Protein AF-A0A927WSK0-F1 (afdb_monomer_lite)

pLDDT: mean 89.57, std 11.33, range [41.28, 97.62]

Foldseek 3Di:
DPDPDPVVLVVLVVVVPCVPDDQEEEDPVDDPADKDKDWDADPVRPDIRIHIYDPGDPPCRVSVCVSVVPD

Secondary structure (DSSP, 8-state):
-----HHHHHHHHHHTTGGGS-SEEE-TT--S--EEEEEEE-TTSS-EEEEEEES---TTHHHHHHHHT--

Sequence (71 aa):
MIKKNKKTFLNKLKELNIGEWKNIYVNPNTLDGTSWELKFYFDNSKKVKKYHGINSYPYNFKKILELLEYK

Radius of gyration: 13.84 Å; chains: 1; bounding box: 31×30×36 Å

Structure (mmCIF, N/CA/C/O backbone):
data_AF-A0A927WSK0-F1
#
_entry.id   AF-A0A927WSK0-F1
#
loop_
_atom_site.group_PDB
_atom_site.id
_atom_site.type_symbol
_atom_site.label_atom_id
_atom_site.label_alt_id
_atom_site.label_comp_id
_atom_site.label_asym_id
_atom_site.label_entity_id
_atom_site.label_seq_id
_atom_site.pdbx_PDB_ins_code
_atom_site.Cartn_x
_atom_site.Cartn_y
_atom_site.Cartn_z
_atom_site.occupancy
_atom_site.B_iso_or_equiv
_atom_site.auth_seq_id
_atom_site.auth_comp_id
_atom_site.auth_asym_id
_atom_site.auth_atom_id
_atom_site.pdbx_PDB_model_num
ATOM 1 N N . MET A 1 1 ? -12.748 20.414 3.716 1.00 41.28 1 MET A N 1
ATOM 2 C CA . MET A 1 1 ? -12.167 19.051 3.721 1.00 41.28 1 MET A CA 1
ATOM 3 C C . MET A 1 1 ? -13.250 18.059 4.109 1.00 41.28 1 MET A C 1
ATOM 5 O O . MET A 1 1 ? -13.735 18.119 5.232 1.00 41.28 1 MET A O 1
ATOM 9 N N . ILE A 1 2 ? -13.678 17.188 3.193 1.00 46.97 2 ILE A N 1
ATOM 10 C CA . ILE A 1 2 ? -14.644 16.130 3.517 1.00 46.97 2 ILE A CA 1
ATOM 11 C C . ILE A 1 2 ? -13.921 15.120 4.416 1.00 46.97 2 ILE A C 1
ATOM 13 O O . ILE A 1 2 ? -12.932 14.519 4.001 1.00 46.97 2 ILE A O 1
ATOM 17 N N . LYS A 1 3 ? -14.378 14.947 5.661 1.00 55.69 3 LYS A N 1
ATOM 18 C CA . LYS A 1 3 ? -13.900 13.871 6.541 1.00 55.69 3 LYS A CA 1
ATOM 19 C C . LYS A 1 3 ? -14.213 12.544 5.844 1.00 55.69 3 LYS A C 1
ATOM 21 O O . LYS A 1 3 ? -15.378 12.155 5.766 1.00 55.69 3 LYS A O 1
ATOM 26 N N . LYS A 1 4 ? -13.196 11.851 5.318 1.00 66.62 4 LYS A N 1
ATOM 27 C CA . LYS A 1 4 ? -13.364 10.483 4.807 1.00 66.62 4 LYS A CA 1
ATOM 28 C C . LYS A 1 4 ? -13.964 9.633 5.925 1.00 66.62 4 LYS A C 1
ATOM 30 O O . LYS A 1 4 ? -13.413 9.550 7.022 1.00 66.62 4 LYS A O 1
ATOM 35 N N . ASN A 1 5 ? -15.104 9.007 5.652 1.00 89.88 5 ASN A N 1
ATOM 36 C CA . ASN A 1 5 ? -15.693 8.057 6.580 1.00 89.88 5 ASN A CA 1
ATOM 37 C C . ASN A 1 5 ? -14.728 6.867 6.725 1.00 89.88 5 ASN A C 1
ATOM 39 O O . ASN A 1 5 ? -14.473 6.153 5.752 1.00 89.88 5 ASN A O 1
ATOM 43 N N . LYS A 1 6 ? -14.197 6.659 7.939 1.00 89.25 6 LYS A N 1
ATOM 44 C CA . LYS A 1 6 ? -13.248 5.578 8.255 1.00 89.25 6 LYS A CA 1
ATOM 45 C C . LYS A 1 6 ? -13.766 4.214 7.790 1.00 89.25 6 LYS A C 1
ATOM 47 O O . LYS A 1 6 ? -13.004 3.442 7.220 1.00 89.25 6 LYS A O 1
ATOM 52 N N . LYS A 1 7 ? -15.061 3.933 7.978 1.00 93.00 7 LYS A N 1
ATOM 53 C CA . LYS A 1 7 ? -15.694 2.674 7.560 1.00 93.00 7 LYS A CA 1
ATOM 54 C C . LYS A 1 7 ? -15.659 2.516 6.042 1.00 93.00 7 LYS A C 1
ATOM 56 O O . LYS A 1 7 ? -15.249 1.472 5.552 1.00 93.00 7 LYS A 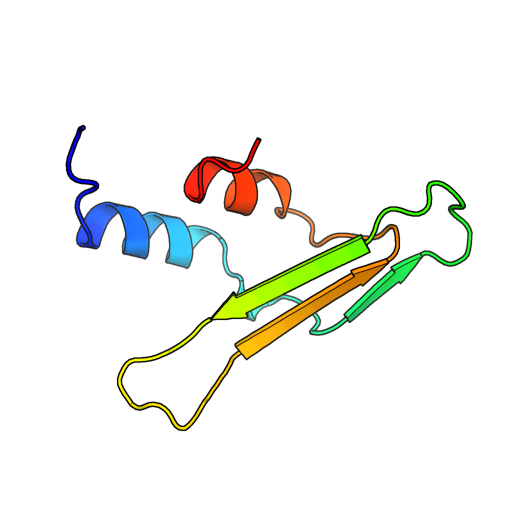O 1
ATOM 61 N N . THR A 1 8 ? -16.027 3.558 5.299 1.00 92.81 8 THR A N 1
ATOM 62 C CA . THR A 1 8 ? -15.993 3.533 3.829 1.00 92.81 8 THR A CA 1
ATOM 63 C C . THR A 1 8 ? -14.573 3.346 3.303 1.00 92.81 8 THR A C 1
ATOM 65 O O . THR A 1 8 ? -14.366 2.553 2.389 1.00 92.81 8 THR A O 1
ATOM 68 N N . PHE A 1 9 ? -13.589 4.033 3.891 1.00 92.62 9 PHE A N 1
ATOM 69 C CA . PHE A 1 9 ? -12.184 3.868 3.518 1.00 92.62 9 PHE A CA 1
ATOM 70 C C . PHE A 1 9 ? -11.695 2.435 3.763 1.00 92.62 9 PHE A C 1
ATOM 72 O O . PHE A 1 9 ? -11.129 1.823 2.863 1.00 92.62 9 PHE A O 1
ATOM 79 N N . LEU A 1 10 ? -11.958 1.879 4.950 1.00 92.88 10 LEU A N 1
ATOM 80 C CA . LEU A 1 10 ? -11.542 0.518 5.297 1.00 92.88 10 LEU A CA 1
ATOM 81 C C . LEU A 1 10 ? -12.239 -0.548 4.441 1.00 92.88 10 LEU A C 1
ATOM 83 O O . LEU A 1 10 ? -11.596 -1.525 4.068 1.00 92.88 10 LEU A O 1
ATOM 87 N N . ASN A 1 11 ? -13.512 -0.353 4.086 1.00 94.69 11 ASN A N 1
ATOM 88 C CA . ASN A 1 11 ? -14.222 -1.253 3.174 1.00 94.69 11 ASN A CA 1
ATOM 89 C C . ASN A 1 11 ? -13.573 -1.263 1.786 1.00 94.69 11 ASN A C 1
ATOM 91 O O . ASN A 1 11 ? -13.222 -2.331 1.292 1.00 94.69 11 ASN A O 1
ATOM 95 N N . LYS A 1 12 ? -13.315 -0.083 1.208 1.00 94.69 12 LYS A N 1
ATOM 96 C CA . LYS A 1 12 ? -12.617 0.030 -0.081 1.00 94.69 12 LYS A CA 1
ATOM 97 C C . LYS A 1 12 ? -11.213 -0.566 -0.025 1.00 94.69 12 LYS A C 1
ATOM 99 O O . LYS A 1 12 ? -10.802 -1.248 -0.951 1.00 94.69 12 LYS A O 1
ATOM 104 N N . LEU A 1 13 ? -10.483 -0.350 1.071 1.00 94.06 13 LEU A N 1
ATOM 105 C CA . LEU A 1 13 ? -9.157 -0.939 1.265 1.00 94.06 13 LEU A CA 1
ATOM 106 C C . LEU A 1 13 ? -9.217 -2.475 1.291 1.00 94.06 13 LEU A C 1
ATOM 108 O O . LEU A 1 13 ? -8.348 -3.132 0.724 1.00 94.06 13 LEU A O 1
ATOM 112 N N . LYS A 1 14 ? -10.249 -3.046 1.926 1.00 94.44 14 LYS A N 1
ATOM 113 C CA . LYS A 1 14 ? -10.472 -4.496 1.981 1.00 94.44 14 LYS A CA 1
ATOM 114 C C . LYS A 1 14 ? -10.761 -5.080 0.595 1.00 94.44 14 LYS A C 1
ATOM 116 O O . LYS A 1 14 ? -10.198 -6.114 0.265 1.00 94.44 14 LYS A O 1
ATOM 121 N N . GLU A 1 15 ? -11.569 -4.402 -0.219 1.00 96.12 15 GLU A N 1
ATOM 122 C CA . GLU A 1 15 ? -11.901 -4.809 -1.599 1.00 96.12 15 GLU A CA 1
ATOM 123 C C . GLU A 1 15 ? -10.682 -4.866 -2.536 1.00 96.12 15 GLU A C 1
ATOM 125 O O . GLU A 1 15 ? -10.732 -5.506 -3.584 1.00 96.12 15 GLU A O 1
ATOM 130 N N . LEU A 1 16 ? -9.569 -4.219 -2.171 1.00 95.25 16 LEU A N 1
ATOM 131 C CA . LEU A 1 16 ? -8.323 -4.280 -2.936 1.00 95.25 16 LEU A CA 1
ATOM 132 C C . LEU A 1 16 ? -7.512 -5.559 -2.695 1.00 95.25 16 LEU A C 1
ATOM 134 O O . LEU A 1 16 ? -6.487 -5.728 -3.350 1.00 95.25 16 LEU A O 1
ATOM 138 N N . ASN A 1 17 ? -7.914 -6.437 -1.770 1.00 94.62 17 ASN A N 1
ATOM 139 C CA . ASN A 1 17 ? -7.255 -7.727 -1.523 1.00 94.62 17 ASN A CA 1
ATOM 140 C C . ASN A 1 17 ? -5.716 -7.636 -1.431 1.00 94.62 17 ASN A C 1
ATOM 142 O O . ASN A 1 17 ? -4.987 -8.513 -1.884 1.00 94.62 17 ASN A O 1
ATOM 146 N N . ILE A 1 18 ? -5.198 -6.573 -0.799 1.00 93.62 18 ILE A N 1
ATOM 147 C CA . ILE A 1 18 ? -3.751 -6.279 -0.708 1.00 93.62 18 ILE A CA 1
ATOM 148 C C . ILE A 1 18 ? -2.977 -7.421 -0.025 1.00 93.62 18 ILE A C 1
ATOM 150 O O . ILE A 1 18 ? -1.776 -7.571 -0.222 1.00 93.62 18 ILE A O 1
ATOM 154 N N . GLY A 1 19 ? -3.658 -8.259 0.763 1.00 91.38 19 GLY A N 1
ATOM 155 C CA . GLY A 1 19 ? -3.075 -9.459 1.364 1.00 91.38 19 GLY A CA 1
ATOM 156 C C . GLY A 1 19 ? -2.580 -10.508 0.358 1.00 91.38 19 GLY A C 1
ATOM 157 O O . GLY A 1 19 ? -1.735 -11.315 0.731 1.00 91.38 19 GLY A O 1
ATOM 158 N N . GLU A 1 20 ? -3.054 -10.481 -0.890 1.00 94.62 20 GLU A N 1
ATOM 159 C CA . GLU A 1 20 ? -2.620 -11.378 -1.974 1.00 94.62 20 GLU A CA 1
ATOM 160 C C . GLU A 1 20 ? -1.328 -10.907 -2.653 1.00 94.62 20 GLU A C 1
ATOM 162 O O . GLU A 1 20 ? -0.732 -11.626 -3.457 1.00 94.62 20 GLU A O 1
ATOM 167 N N . TRP A 1 21 ? -0.891 -9.678 -2.373 1.00 96.31 21 TRP A N 1
ATOM 168 C CA . TRP A 1 21 ? 0.282 -9.114 -3.018 1.00 96.31 21 TRP A CA 1
ATOM 169 C C . TRP A 1 21 ? 1.566 -9.816 -2.572 1.00 96.31 21 TRP A C 1
ATOM 171 O O . TRP A 1 21 ? 1.760 -10.149 -1.401 1.00 96.31 21 TRP A O 1
ATOM 181 N N . LYS A 1 22 ? 2.513 -9.934 -3.506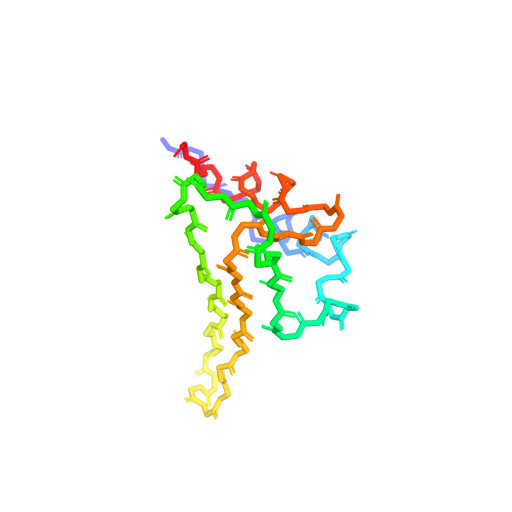 1.00 96.56 22 LYS A N 1
ATOM 182 C CA . LYS A 1 22 ? 3.917 -10.207 -3.185 1.00 96.56 22 LYS A CA 1
ATOM 183 C C . LYS A 1 22 ? 4.495 -9.029 -2.400 1.00 96.56 22 LYS A C 1
ATOM 185 O O . LYS A 1 22 ? 4.146 -7.881 -2.654 1.00 96.56 22 LYS A O 1
ATOM 190 N N . ASN A 1 23 ? 5.433 -9.294 -1.494 1.00 96.00 23 ASN A N 1
ATOM 191 C CA . ASN A 1 23 ? 6.127 -8.223 -0.766 1.00 96.00 23 ASN A CA 1
ATOM 192 C C . ASN A 1 23 ? 7.018 -7.367 -1.691 1.00 96.00 23 ASN A C 1
ATOM 194 O O . ASN A 1 23 ? 7.269 -6.203 -1.383 1.00 96.00 23 ASN A O 1
ATOM 198 N N . ILE A 1 24 ? 7.497 -7.945 -2.801 1.00 97.44 24 ILE A N 1
ATOM 199 C CA . ILE A 1 24 ? 8.477 -7.344 -3.712 1.00 97.44 24 ILE A CA 1
ATOM 200 C C . ILE A 1 24 ? 8.034 -7.550 -5.167 1.00 97.44 24 ILE A C 1
ATOM 202 O O . ILE A 1 24 ? 7.716 -8.675 -5.559 1.00 97.44 24 ILE A O 1
ATOM 206 N N . TYR A 1 25 ? 8.066 -6.479 -5.961 1.00 96.56 25 TYR A N 1
ATOM 207 C CA . TYR A 1 25 ? 7.819 -6.485 -7.407 1.00 96.56 25 TYR A CA 1
ATOM 208 C C . TYR A 1 25 ? 9.011 -5.873 -8.144 1.00 96.56 25 TYR A C 1
ATOM 210 O O . TYR A 1 25 ? 9.313 -4.702 -7.952 1.00 96.56 25 TYR A O 1
ATOM 218 N N . VAL A 1 26 ? 9.699 -6.630 -8.996 1.00 95.44 26 VAL A N 1
ATOM 219 C CA . VAL A 1 26 ? 10.853 -6.117 -9.753 1.00 95.44 26 VAL A CA 1
ATOM 220 C C . VAL A 1 26 ? 10.717 -6.509 -11.214 1.00 95.44 26 VAL A C 1
ATOM 222 O O . VAL A 1 26 ? 10.518 -7.684 -11.517 1.00 95.44 26 VAL A O 1
ATOM 225 N N . ASN A 1 27 ? 10.848 -5.529 -12.108 1.00 94.25 27 ASN A N 1
ATOM 226 C CA . ASN A 1 27 ? 11.048 -5.763 -13.533 1.00 94.25 27 ASN A CA 1
ATOM 227 C C . ASN A 1 27 ? 12.409 -5.184 -13.961 1.00 94.25 27 ASN A C 1
ATOM 229 O O . ASN A 1 27 ? 12.513 -3.976 -14.181 1.00 94.25 27 ASN A O 1
ATOM 233 N N . PRO A 1 28 ? 13.456 -6.021 -14.084 1.00 90.38 28 PRO A N 1
ATOM 234 C CA . PRO A 1 28 ? 14.804 -5.555 -14.407 1.00 90.38 28 PRO A CA 1
ATOM 235 C C . PRO A 1 28 ? 14.950 -5.099 -15.867 1.00 90.38 28 PRO A C 1
ATOM 237 O O . PRO A 1 28 ? 15.919 -4.428 -16.199 1.00 90.38 28 PRO A O 1
ATOM 240 N N . ASN A 1 29 ? 13.994 -5.441 -16.736 1.00 93.19 29 ASN A N 1
ATOM 241 C CA . ASN A 1 29 ? 14.057 -5.146 -18.170 1.00 93.19 29 ASN A CA 1
ATOM 242 C C . ASN A 1 29 ? 13.467 -3.773 -18.526 1.00 93.19 29 ASN A C 1
ATOM 244 O O . ASN A 1 29 ? 13.384 -3.410 -19.695 1.00 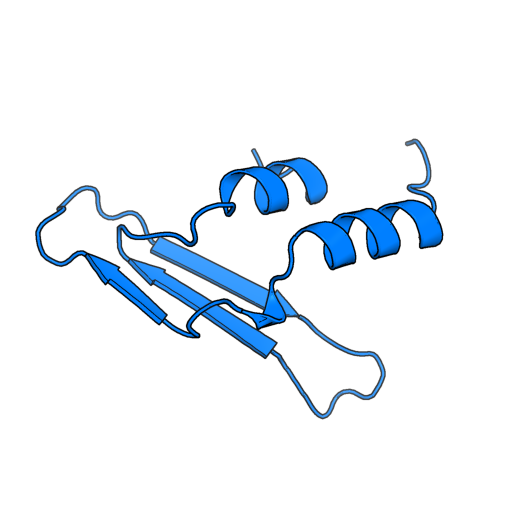93.19 29 ASN A O 1
ATOM 248 N N . THR A 1 30 ? 12.992 -3.025 -17.534 1.00 90.62 30 THR A N 1
ATOM 249 C CA . THR A 1 30 ? 12.487 -1.659 -17.695 1.00 90.62 30 THR A CA 1
ATOM 250 C C . THR A 1 30 ? 13.484 -0.713 -17.038 1.00 90.62 30 THR A C 1
ATOM 252 O O . THR A 1 30 ? 13.946 -0.993 -15.939 1.00 90.62 30 THR A O 1
ATOM 255 N N . LEU A 1 31 ? 13.850 0.375 -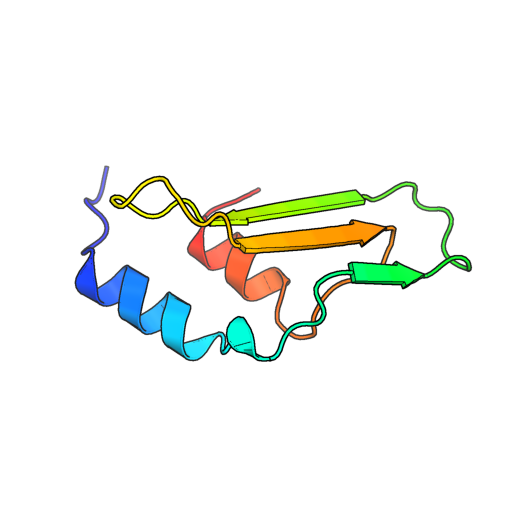17.717 1.00 80.88 31 LEU A N 1
ATOM 256 C CA . LEU A 1 31 ? 14.851 1.350 -17.262 1.00 80.88 31 LEU A CA 1
ATOM 257 C C . LEU A 1 31 ? 14.236 2.757 -17.178 1.00 80.88 31 LEU A C 1
ATOM 259 O O . LEU A 1 31 ? 14.815 3.724 -17.658 1.00 80.88 31 LEU A O 1
ATOM 263 N N . ASP A 1 32 ? 13.034 2.867 -16.612 1.00 85.62 32 ASP A N 1
ATOM 264 C CA . ASP A 1 32 ? 12.360 4.152 -16.372 1.00 85.62 32 ASP A CA 1
ATOM 265 C C . ASP A 1 32 ? 12.761 4.780 -15.023 1.00 85.62 32 ASP A C 1
ATOM 267 O O . ASP A 1 32 ? 12.518 5.961 -14.788 1.00 85.62 32 ASP A O 1
ATOM 271 N N . GLY A 1 33 ? 13.409 4.001 -14.148 1.00 83.88 33 GLY A N 1
ATOM 272 C CA . GLY A 1 33 ? 13.878 4.446 -12.836 1.00 83.88 33 GLY A CA 1
ATOM 273 C C . GLY A 1 33 ? 12.769 4.553 -11.789 1.00 83.88 33 GLY A C 1
ATOM 274 O O . GLY A 1 33 ? 13.009 5.100 -10.710 1.00 83.88 33 GLY A O 1
ATOM 275 N N . THR A 1 34 ? 11.564 4.042 -12.067 1.00 92.50 34 THR A N 1
ATOM 276 C CA . THR A 1 34 ? 10.431 4.210 -11.156 1.00 92.50 34 THR A CA 1
ATOM 277 C C . THR A 1 34 ? 10.486 3.205 -10.007 1.00 92.50 34 THR A C 1
ATOM 279 O O . THR A 1 34 ? 10.498 1.987 -10.193 1.00 92.50 34 THR A O 1
ATOM 282 N N . SER A 1 35 ? 10.442 3.705 -8.774 1.00 95.12 35 SER A N 1
ATOM 283 C CA . SER A 1 35 ? 10.362 2.871 -7.573 1.00 95.12 35 SER A CA 1
ATOM 284 C C . SER A 1 35 ? 9.238 3.323 -6.650 1.00 95.12 35 SER A C 1
ATOM 286 O O . SER A 1 35 ? 8.827 4.483 -6.667 1.00 95.12 35 SER A O 1
ATOM 288 N N . TRP A 1 36 ? 8.716 2.392 -5.853 1.00 95.81 36 TRP A N 1
ATOM 289 C CA . TRP A 1 36 ? 7.651 2.676 -4.897 1.00 95.81 36 TRP A CA 1
ATOM 290 C C . TRP A 1 36 ? 7.784 1.838 -3.627 1.00 95.81 36 TRP A C 1
ATOM 292 O O . TRP A 1 36 ? 8.307 0.720 -3.629 1.00 95.81 36 TRP A O 1
ATOM 302 N N . GLU A 1 37 ? 7.253 2.374 -2.531 1.00 96.31 37 GLU A N 1
ATOM 303 C CA . GLU A 1 37 ? 7.158 1.701 -1.242 1.00 96.31 37 GLU A CA 1
ATOM 304 C C . GLU A 1 37 ? 5.805 2.026 -0.596 1.00 96.31 37 GLU A C 1
ATOM 306 O O . GLU A 1 37 ? 5.388 3.181 -0.554 1.00 96.31 37 GLU A O 1
ATOM 311 N N . LEU A 1 38 ? 5.122 1.005 -0.072 1.00 95.44 38 LEU A N 1
ATOM 312 C CA . LEU A 1 38 ? 3.873 1.142 0.674 1.00 95.44 38 LEU A CA 1
ATOM 313 C C . LEU A 1 38 ? 4.018 0.478 2.045 1.00 95.44 38 LEU A C 1
ATOM 315 O O . LEU A 1 38 ? 4.344 -0.708 2.142 1.00 95.44 38 LEU A O 1
ATOM 319 N N . LYS A 1 39 ? 3.749 1.238 3.110 1.00 94.19 39 LYS A N 1
ATOM 320 C CA . LYS A 1 39 ? 3.852 0.787 4.503 1.00 94.19 39 LYS A CA 1
ATOM 321 C C . LYS A 1 39 ? 2.528 0.977 5.235 1.00 94.19 39 LYS A C 1
ATOM 323 O O . LYS A 1 39 ? 1.966 2.068 5.235 1.00 94.19 39 LYS A O 1
ATOM 328 N N . PHE A 1 40 ? 2.067 -0.077 5.901 1.00 90.00 40 PHE A N 1
ATOM 329 C CA . PHE A 1 40 ? 0.922 -0.036 6.807 1.00 90.00 40 PHE A CA 1
ATOM 330 C C . PHE A 1 40 ? 1.405 -0.077 8.251 1.00 90.00 40 PHE A C 1
ATOM 332 O O . PHE A 1 40 ? 2.078 -1.030 8.657 1.00 90.00 40 PHE A O 1
ATOM 339 N N . TYR A 1 41 ? 1.024 0.946 9.008 1.00 90.06 41 TYR A N 1
ATOM 340 C CA . TYR A 1 41 ? 1.270 1.061 10.438 1.00 90.06 41 TYR A CA 1
ATOM 341 C C . TYR A 1 41 ? -0.019 0.742 11.186 1.00 90.06 41 TYR A C 1
ATOM 343 O O . TYR A 1 41 ? -1.095 1.204 10.805 1.00 90.06 41 TYR A O 1
ATOM 351 N N . PHE A 1 42 ? 0.094 -0.062 12.236 1.00 86.00 42 PHE A N 1
ATOM 352 C CA . PHE A 1 42 ? -1.029 -0.450 13.079 1.00 86.00 42 PHE A CA 1
ATOM 353 C C . PHE A 1 42 ? -0.829 0.129 14.477 1.00 86.00 42 PHE A C 1
ATOM 355 O O . PHE A 1 42 ? 0.300 0.191 14.966 1.00 86.00 42 PHE A O 1
ATOM 362 N N . ASP A 1 43 ? -1.928 0.500 15.133 1.00 84.12 43 ASP A N 1
ATOM 363 C CA . ASP A 1 43 ? -1.915 1.155 16.450 1.00 84.12 43 ASP A CA 1
ATOM 364 C C . ASP A 1 43 ? -1.205 0.320 17.533 1.00 84.12 43 ASP A C 1
ATOM 366 O O . ASP A 1 43 ? -0.678 0.861 18.499 1.00 84.12 43 ASP A O 1
ATOM 370 N N . ASN A 1 44 ? -1.116 -1.003 17.353 1.00 78.31 44 ASN A N 1
ATOM 371 C CA . ASN A 1 44 ? -0.387 -1.907 18.248 1.00 78.31 44 ASN A CA 1
ATOM 372 C C . ASN A 1 44 ? 1.143 -1.940 18.025 1.00 78.31 44 ASN A C 1
ATOM 374 O O . ASN A 1 44 ? 1.800 -2.827 18.573 1.00 78.31 44 ASN A O 1
ATOM 378 N N . SER A 1 45 ? 1.673 -1.015 17.211 1.00 63.25 45 SER A N 1
ATOM 379 C CA . SER A 1 45 ? 3.075 -0.585 17.016 1.00 63.25 45 SER A CA 1
ATOM 380 C C . SER A 1 45 ? 4.154 -1.641 16.727 1.00 63.25 45 SER A C 1
ATOM 382 O O . SER A 1 45 ? 5.273 -1.281 16.370 1.00 63.25 45 SER A O 1
ATOM 384 N N . LYS A 1 46 ? 3.849 -2.941 16.792 1.00 67.50 46 LYS A N 1
ATOM 385 C CA . LYS A 1 46 ? 4.832 -4.029 16.637 1.00 67.50 46 LYS A CA 1
ATOM 386 C C . LYS A 1 46 ? 4.895 -4.643 15.242 1.00 67.50 46 LYS A C 1
ATOM 388 O O . LYS A 1 46 ? 5.814 -5.408 14.966 1.00 67.50 46 LYS A O 1
ATOM 393 N N . LYS A 1 47 ? 3.932 -4.363 14.359 1.00 78.12 47 LYS A N 1
ATOM 394 C CA . LYS A 1 47 ? 3.896 -4.948 13.010 1.00 78.12 47 LYS A CA 1
ATOM 395 C C . LYS A 1 47 ? 3.761 -3.848 11.969 1.00 78.12 47 LYS A C 1
ATOM 397 O O . LYS A 1 47 ? 2.792 -3.103 11.986 1.00 78.12 47 LYS A O 1
ATOM 402 N N . VAL A 1 48 ? 4.721 -3.781 11.052 1.00 87.94 48 VAL A N 1
ATOM 403 C CA . VAL A 1 48 ? 4.625 -2.986 9.824 1.00 87.94 48 VAL A CA 1
ATOM 404 C C . VAL A 1 48 ? 4.479 -3.964 8.669 1.00 87.94 48 VAL A C 1
ATOM 406 O O . VAL A 1 48 ? 5.297 -4.872 8.520 1.00 87.94 48 VAL A O 1
ATOM 409 N N . LYS A 1 49 ? 3.440 -3.798 7.848 1.00 91.06 49 LYS A N 1
ATOM 410 C CA . LYS A 1 49 ? 3.330 -4.530 6.578 1.00 91.06 49 LYS A CA 1
ATOM 411 C C . LYS A 1 49 ? 3.927 -3.642 5.491 1.00 91.06 49 LYS A C 1
ATOM 413 O O . LYS A 1 49 ? 3.439 -2.533 5.283 1.00 91.06 49 LYS A O 1
ATOM 418 N N . LYS A 1 50 ? 4.993 -4.113 4.843 1.00 95.19 50 LYS A N 1
ATOM 419 C CA . LYS A 1 50 ? 5.719 -3.389 3.796 1.00 95.19 50 LYS A CA 1
ATOM 420 C C . LYS A 1 50 ? 5.589 -4.118 2.463 1.00 95.19 50 LYS A C 1
ATOM 422 O O . LYS A 1 50 ? 5.773 -5.331 2.406 1.00 95.19 50 LYS A O 1
ATOM 427 N N . TYR A 1 51 ? 5.340 -3.341 1.418 1.00 97.19 51 TYR A N 1
ATOM 428 C CA . TYR A 1 51 ? 5.407 -3.750 0.022 1.00 97.19 51 TYR A CA 1
ATOM 429 C C . TYR A 1 51 ? 6.290 -2.759 -0.729 1.00 97.19 51 TYR A C 1
ATOM 431 O O . TYR A 1 51 ? 6.294 -1.573 -0.394 1.00 97.19 51 TYR A O 1
ATOM 439 N N . HIS A 1 52 ? 7.039 -3.220 -1.722 1.00 97.62 52 HIS A N 1
ATOM 440 C CA . HIS A 1 52 ? 7.829 -2.326 -2.562 1.00 97.62 52 HIS A CA 1
ATOM 441 C C . HIS A 1 52 ? 8.021 -2.875 -3.969 1.00 97.62 52 HIS A C 1
ATOM 443 O O . HIS A 1 52 ? 7.866 -4.076 -4.213 1.00 97.62 52 HIS A O 1
ATOM 449 N N . GLY A 1 53 ? 8.413 -1.996 -4.887 1.00 96.81 53 GLY A N 1
ATOM 450 C CA . GLY A 1 53 ? 8.782 -2.423 -6.220 1.00 96.81 53 GLY A CA 1
ATOM 451 C C . GLY A 1 53 ? 9.649 -1.453 -7.001 1.00 96.81 53 GLY A C 1
ATOM 452 O O . GLY A 1 53 ? 9.806 -0.288 -6.639 1.00 96.81 53 GLY A O 1
ATOM 453 N N . ILE A 1 54 ? 10.232 -1.998 -8.065 1.00 95.75 54 ILE A N 1
ATOM 454 C CA . ILE A 1 54 ? 11.088 -1.319 -9.035 1.00 95.75 54 ILE A CA 1
ATOM 455 C C . ILE A 1 54 ? 10.546 -1.696 -10.413 1.00 95.75 54 ILE A C 1
ATOM 457 O O . ILE A 1 54 ? 10.577 -2.869 -10.799 1.00 95.75 54 ILE A O 1
ATOM 461 N N . ASN A 1 55 ? 9.980 -0.712 -11.109 1.00 94.56 55 ASN A N 1
ATOM 462 C CA . ASN A 1 55 ? 9.430 -0.823 -12.465 1.00 94.56 55 ASN A CA 1
ATOM 463 C C . ASN A 1 55 ? 8.326 -1.894 -12.630 1.00 94.56 55 ASN A C 1
ATOM 465 O O . ASN A 1 55 ? 8.011 -2.335 -13.735 1.00 94.56 55 ASN A O 1
ATOM 469 N N . SER A 1 56 ? 7.744 -2.361 -11.525 1.00 95.56 56 SER A N 1
ATOM 470 C CA . SER A 1 56 ? 6.722 -3.406 -11.494 1.00 95.56 56 SER A CA 1
ATOM 471 C C . SER A 1 56 ? 5.765 -3.172 -10.333 1.00 95.56 56 SER A C 1
ATOM 473 O O . SER A 1 56 ? 6.165 -2.681 -9.274 1.00 95.56 56 SER A O 1
ATOM 475 N N . TYR A 1 57 ? 4.498 -3.524 -10.534 1.00 96.19 57 TYR A N 1
ATOM 476 C CA . TYR A 1 57 ? 3.394 -3.167 -9.649 1.00 96.19 57 TYR A CA 1
ATOM 477 C C . TYR A 1 57 ? 2.391 -4.324 -9.540 1.00 96.19 57 TYR A C 1
ATOM 479 O O . TYR A 1 57 ? 2.240 -5.097 -10.490 1.00 96.19 57 TYR A O 1
ATOM 487 N N . PRO A 1 58 ? 1.659 -4.443 -8.422 1.00 97.06 58 PRO A N 1
ATOM 488 C CA . PRO A 1 58 ? 0.503 -5.328 -8.339 1.00 97.06 58 PRO A CA 1
ATOM 489 C C . PRO A 1 58 ? -0.606 -4.900 -9.309 1.00 97.06 58 PRO A C 1
ATOM 491 O O . PRO A 1 58 ? -0.755 -3.721 -9.636 1.00 97.06 58 PRO A O 1
ATOM 494 N N . TYR A 1 59 ? -1.441 -5.861 -9.709 1.00 95.94 59 TYR A N 1
ATOM 495 C CA . TYR A 1 59 ? -2.481 -5.702 -10.736 1.00 95.94 59 TYR A CA 1
ATOM 496 C C . TYR A 1 59 ? -3.471 -4.551 -10.480 1.00 95.94 59 TYR A C 1
ATOM 498 O O . TYR A 1 59 ? -4.055 -4.008 -11.413 1.00 95.94 59 TYR A O 1
ATOM 506 N N . ASN A 1 60 ? -3.675 -4.166 -9.221 1.00 96.25 60 ASN A N 1
ATOM 507 C CA . ASN A 1 60 ? -4.588 -3.108 -8.803 1.00 96.25 60 ASN A CA 1
ATOM 508 C C . ASN A 1 60 ? -3.887 -1.937 -8.095 1.00 96.25 60 ASN A C 1
ATOM 510 O O . ASN A 1 60 ? -4.549 -1.179 -7.386 1.00 96.25 60 ASN A O 1
ATOM 514 N N . PHE A 1 61 ? -2.578 -1.745 -8.304 1.00 96.12 61 PHE A N 1
ATOM 515 C CA . PHE A 1 61 ? -1.818 -0.660 -7.670 1.00 96.12 61 PHE A CA 1
ATOM 516 C C . PHE A 1 61 ? -2.434 0.721 -7.923 1.00 96.12 61 PHE A C 1
ATOM 518 O O . PHE A 1 61 ? -2.604 1.506 -7.000 1.00 96.12 61 PHE A O 1
ATOM 525 N N . LYS A 1 62 ? -2.899 1.012 -9.141 1.00 95.56 62 LYS A N 1
ATOM 526 C CA . LYS A 1 62 ? -3.551 2.299 -9.433 1.00 95.56 62 LYS A CA 1
ATOM 527 C C . LYS A 1 62 ? -4.729 2.603 -8.491 1.00 95.56 62 LYS A C 1
ATOM 529 O O . LYS A 1 62 ? -4.882 3.735 -8.043 1.00 95.56 62 LYS A O 1
ATOM 534 N N . LYS A 1 63 ? -5.500 1.581 -8.102 1.00 95.69 63 LYS A N 1
ATOM 535 C CA . LYS A 1 63 ? -6.631 1.742 -7.179 1.00 95.69 63 LYS A CA 1
ATOM 536 C C . LYS A 1 63 ? -6.189 2.116 -5.758 1.00 95.69 63 LYS A C 1
ATOM 538 O O . LYS A 1 63 ? -6.946 2.795 -5.066 1.00 95.69 63 LYS A O 1
ATOM 543 N N . ILE A 1 64 ? -4.990 1.706 -5.306 1.00 94.75 64 ILE A N 1
ATOM 544 C CA . ILE A 1 64 ? -4.474 2.166 -4.003 1.00 94.75 64 ILE A CA 1
ATOM 545 C C . ILE A 1 64 ? -4.131 3.650 -4.058 1.00 94.75 64 ILE A C 1
ATOM 547 O O . ILE A 1 64 ? -4.484 4.380 -3.137 1.00 94.75 64 ILE A O 1
ATOM 551 N N . LEU A 1 65 ? -3.514 4.107 -5.150 1.00 94.62 65 LEU A N 1
ATOM 552 C CA . LEU A 1 65 ? -3.170 5.517 -5.336 1.00 94.62 65 LEU A CA 1
ATOM 553 C C . LEU A 1 65 ? -4.429 6.389 -5.368 1.00 94.62 65 LEU A C 1
ATOM 555 O O . LEU A 1 65 ? -4.495 7.387 -4.659 1.00 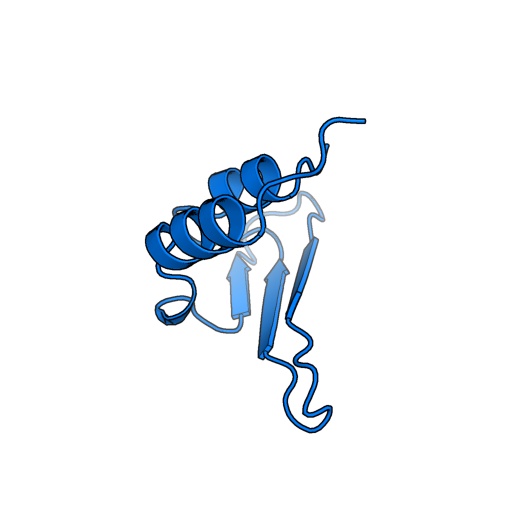94.62 65 LEU A O 1
ATOM 559 N N . GLU A 1 66 ? -5.466 5.955 -6.088 1.00 94.38 66 GLU A N 1
ATOM 560 C CA . GLU A 1 66 ? -6.773 6.624 -6.112 1.00 94.38 66 GLU A CA 1
ATOM 561 C C . GLU A 1 66 ? -7.422 6.672 -4.719 1.00 94.38 66 GLU A C 1
ATOM 563 O O . GLU A 1 66 ? -7.907 7.719 -4.290 1.00 94.38 66 GLU A O 1
ATOM 568 N N . LEU A 1 67 ? -7.401 5.561 -3.969 1.00 93.69 67 LEU A N 1
ATOM 569 C CA . LEU A 1 67 ? -7.948 5.508 -2.608 1.00 93.69 67 LEU A CA 1
ATOM 570 C C . LEU A 1 67 ? -7.202 6.451 -1.643 1.00 93.69 67 LEU A C 1
ATOM 572 O O . LEU A 1 67 ? -7.825 7.068 -0.764 1.00 93.69 67 LEU A O 1
ATOM 576 N N . LEU A 1 68 ? -5.882 6.563 -1.818 1.00 92.19 68 LEU A N 1
ATOM 577 C CA . LEU A 1 68 ? -4.991 7.439 -1.057 1.00 92.19 68 LEU A CA 1
ATOM 578 C C . LEU A 1 68 ? -4.972 8.888 -1.564 1.00 92.19 68 LEU A C 1
ATOM 580 O O . LEU A 1 68 ? -4.412 9.734 -0.876 1.00 92.19 68 LEU A O 1
ATOM 584 N N . GLU A 1 69 ? -5.604 9.184 -2.705 1.00 92.00 69 GLU A N 1
ATOM 585 C CA . GLU A 1 69 ? -5.526 10.484 -3.396 1.00 92.00 69 GLU A CA 1
ATOM 586 C C . GLU A 1 69 ? -4.079 10.914 -3.709 1.0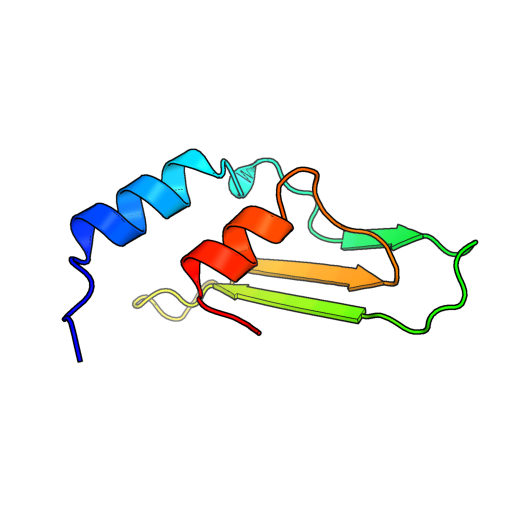0 92.00 69 GLU A C 1
ATOM 588 O O . GLU A 1 69 ? -3.745 12.099 -3.694 1.00 92.00 69 GLU A O 1
ATOM 593 N N . TYR A 1 70 ? -3.215 9.937 -3.991 1.00 88.88 70 TYR A N 1
ATOM 594 C CA . TYR A 1 70 ? -1.834 10.172 -4.402 1.00 88.88 70 TYR A CA 1
ATOM 595 C C . TYR A 1 70 ? -1.801 10.624 -5.871 1.00 88.88 70 TYR A C 1
ATOM 597 O O . TYR A 1 70 ? -2.449 9.998 -6.714 1.00 88.88 70 TYR A O 1
ATOM 605 N N . LYS A 1 71 ? -1.092 11.725 -6.151 1.00 75.88 71 LYS A N 1
ATOM 606 C CA . LYS A 1 71 ? -0.965 12.340 -7.482 1.00 75.88 71 LYS A CA 1
ATOM 607 C C . LYS A 1 71 ? 0.318 11.914 -8.173 1.00 75.88 71 LYS A C 1
ATOM 609 O O . LYS A 1 71 ? 1.351 11.881 -7.473 1.00 75.88 71 LYS A O 1
#